Protein AF-A0A3B0YS66-F1 (afdb_monomer_lite)

Secondary structure (DSSP, 8-state):
-----HHHHHHTSEEEEEGGGTEEEEES---------GGGEEE-SS--S-TTEEEEETTT-PEEE-HHHHHHHHHTT--

Radius of gyration: 14.69 Å; chains: 1; bounding box: 34×21×41 Å

Structure (mmCIF, N/CA/C/O backbone):
data_AF-A0A3B0YS66-F1
#
_entry.id   AF-A0A3B0YS66-F1
#
loop_
_atom_site.group_PDB
_atom_site.id
_atom_site.type_symbol
_atom_site.label_atom_id
_atom_site.label_alt_id
_atom_site.label_comp_id
_atom_site.label_asym_id
_atom_site.label_entity_id
_atom_site.label_seq_id
_atom_site.pdbx_PDB_ins_code
_atom_site.Cartn_x
_atom_site.Cartn_y
_atom_site.Cartn_z
_atom_site.occupancy
_atom_site.B_iso_or_equiv
_atom_site.auth_seq_id
_atom_site.auth_comp_id
_atom_site.auth_asym_id
_atom_site.auth_atom_id
_atom_site.pdbx_PDB_model_num
ATOM 1 N N . ALA A 1 1 ? 11.430 1.815 -28.941 1.00 44.56 1 ALA A N 1
ATOM 2 C CA . ALA A 1 1 ? 11.667 1.345 -27.564 1.00 44.56 1 ALA A CA 1
ATOM 3 C C . ALA A 1 1 ? 11.524 2.546 -26.643 1.00 44.56 1 ALA A C 1
ATOM 5 O O . ALA A 1 1 ? 12.098 3.581 -26.957 1.00 44.56 1 ALA A O 1
ATOM 6 N N . VAL A 1 2 ? 10.702 2.464 -25.596 1.00 61.06 2 VAL A N 1
ATOM 7 C CA . VAL A 1 2 ? 10.616 3.534 -24.590 1.00 61.06 2 VAL A CA 1
ATOM 8 C C . VAL A 1 2 ? 11.910 3.486 -23.785 1.00 61.06 2 VAL A C 1
ATOM 10 O O . VAL A 1 2 ? 12.217 2.463 -23.181 1.00 61.06 2 VAL A O 1
ATOM 13 N N . GLN A 1 3 ? 12.701 4.554 -23.846 1.00 63.47 3 GLN A N 1
ATOM 14 C CA . GLN A 1 3 ? 13.951 4.658 -23.104 1.00 63.47 3 GLN A CA 1
ATOM 15 C C . GLN A 1 3 ? 13.610 5.199 -21.715 1.00 63.47 3 GLN A C 1
ATOM 17 O O . GLN A 1 3 ? 13.174 6.342 -21.583 1.00 63.47 3 GLN A O 1
ATOM 22 N N . LEU A 1 4 ? 13.713 4.346 -20.697 1.00 66.50 4 LEU A N 1
ATOM 23 C CA . LEU A 1 4 ? 13.490 4.740 -19.308 1.00 66.50 4 LEU A CA 1
ATOM 24 C C . LEU A 1 4 ? 14.654 5.636 -18.874 1.00 66.50 4 LEU A C 1
ATOM 26 O O . LEU A 1 4 ? 15.808 5.343 -19.190 1.00 66.50 4 LEU A O 1
ATOM 30 N N . SER A 1 5 ? 14.362 6.736 -18.180 1.00 78.88 5 SER A N 1
ATOM 31 C CA . SER A 1 5 ? 15.417 7.515 -17.533 1.00 78.88 5 SER A CA 1
ATOM 32 C C . SER A 1 5 ? 16.108 6.658 -16.470 1.00 78.88 5 SER A C 1
ATOM 34 O O . SER A 1 5 ? 15.477 5.780 -15.878 1.00 78.88 5 SER A O 1
ATOM 36 N N . GLU A 1 6 ? 17.389 6.923 -16.208 1.00 73.56 6 GLU A N 1
ATOM 37 C CA . GLU A 1 6 ? 18.173 6.193 -15.196 1.00 73.56 6 GLU A CA 1
ATOM 38 C C . GLU A 1 6 ? 17.474 6.183 -13.823 1.00 73.56 6 GLU A C 1
ATOM 40 O O . GLU A 1 6 ? 17.404 5.149 -13.171 1.00 73.56 6 GLU A O 1
ATOM 45 N N . ASP A 1 7 ? 16.820 7.288 -13.450 1.00 76.31 7 ASP A N 1
ATOM 46 C CA . ASP A 1 7 ? 16.054 7.401 -12.200 1.00 76.31 7 ASP A CA 1
ATOM 47 C C . ASP A 1 7 ? 14.838 6.452 -12.133 1.00 76.31 7 ASP A C 1
ATOM 49 O O . ASP A 1 7 ? 14.511 5.907 -11.078 1.00 76.31 7 ASP A O 1
ATOM 53 N N . ILE A 1 8 ? 14.161 6.201 -13.262 1.00 76.81 8 ILE A N 1
ATOM 54 C CA . ILE A 1 8 ? 13.063 5.224 -13.297 1.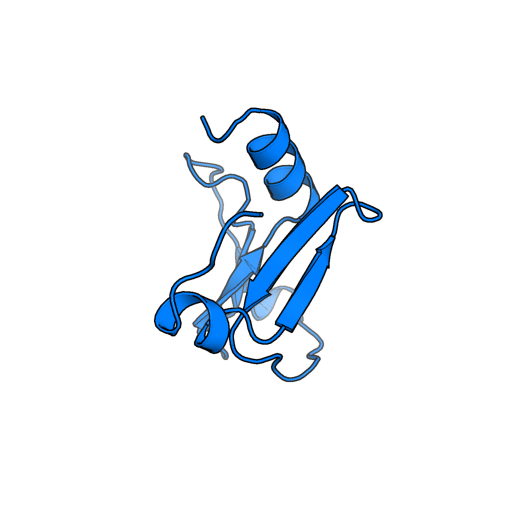00 76.81 8 ILE A CA 1
ATOM 55 C C . ILE A 1 8 ? 13.622 3.804 -13.253 1.00 76.81 8 ILE A C 1
ATOM 57 O O . ILE A 1 8 ? 13.030 2.957 -12.589 1.00 76.81 8 ILE A O 1
ATOM 61 N N . ALA A 1 9 ? 14.747 3.5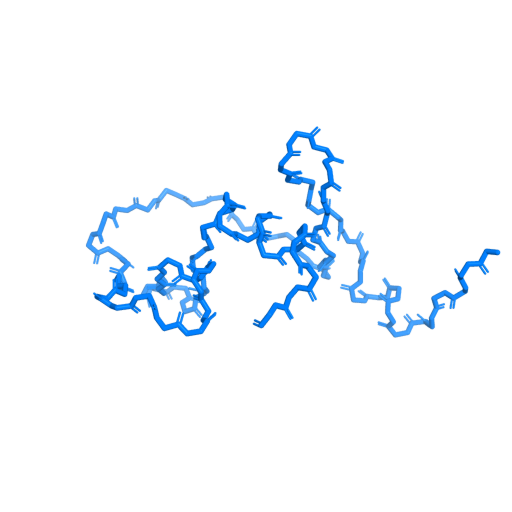41 -13.920 1.00 77.62 9 ALA A N 1
ATOM 62 C CA . ALA A 1 9 ? 15.381 2.226 -13.903 1.00 77.62 9 ALA A CA 1
ATOM 63 C C . ALA A 1 9 ? 15.753 1.800 -12.471 1.00 77.62 9 ALA A C 1
ATOM 65 O O . ALA A 1 9 ? 15.411 0.691 -12.060 1.00 77.62 9 ALA A O 1
ATOM 66 N N . ASP A 1 10 ? 16.325 2.709 -11.679 1.00 79.69 10 ASP A N 1
ATOM 67 C CA . ASP A 1 10 ? 16.664 2.449 -10.275 1.00 79.69 10 ASP A CA 1
ATOM 68 C C . ASP A 1 10 ? 15.420 2.212 -9.404 1.00 79.69 10 ASP A C 1
ATOM 70 O O . ASP A 1 10 ? 15.409 1.366 -8.504 1.00 79.69 10 ASP A O 1
ATOM 74 N N . ARG A 1 11 ? 14.325 2.930 -9.676 1.00 82.12 11 ARG A N 1
ATOM 75 C CA . ARG A 1 11 ? 13.064 2.792 -8.928 1.00 82.12 11 ARG A CA 1
ATOM 76 C C . ARG A 1 11 ? 12.190 1.621 -9.383 1.00 82.12 11 ARG A C 1
ATOM 78 O O . ARG A 1 11 ? 11.250 1.279 -8.666 1.00 82.12 11 ARG A O 1
ATOM 85 N N . ALA A 1 12 ? 12.490 1.019 -10.530 1.00 86.12 12 ALA A N 1
ATOM 86 C CA . ALA A 1 12 ? 11.752 -0.081 -11.148 1.00 86.12 12 ALA A CA 1
ATOM 87 C C . ALA A 1 12 ? 12.571 -1.383 -11.215 1.00 86.12 12 ALA A C 1
ATOM 89 O O . ALA A 1 12 ? 12.347 -2.211 -12.097 1.00 86.12 12 ALA A O 1
ATOM 90 N N . ALA A 1 13 ? 13.508 -1.575 -10.281 1.00 88.81 13 ALA A N 1
ATOM 91 C CA . ALA A 1 13 ? 14.378 -2.751 -10.217 1.00 88.81 13 ALA A CA 1
ATOM 92 C C . ALA A 1 13 ? 13.620 -4.095 -10.153 1.00 88.81 13 ALA A C 1
ATOM 94 O O . ALA A 1 13 ? 14.150 -5.129 -10.562 1.00 88.81 13 ALA A O 1
ATOM 95 N N . HIS A 1 14 ? 12.380 -4.093 -9.655 1.00 92.38 14 HIS A N 1
ATOM 96 C CA . HIS A 1 14 ? 11.521 -5.268 -9.567 1.00 92.38 14 HIS A CA 1
ATOM 97 C C . HIS A 1 14 ? 10.130 -4.998 -10.140 1.00 92.38 14 HIS A C 1
ATOM 99 O O . HIS A 1 14 ? 9.586 -3.903 -9.999 1.00 92.38 14 HIS A O 1
ATOM 105 N N . LEU A 1 15 ? 9.534 -6.036 -10.734 1.00 93.12 15 LEU A N 1
ATOM 106 C CA . LEU A 1 15 ? 8.158 -6.036 -11.223 1.00 93.12 15 LEU A CA 1
ATOM 107 C C . LEU A 1 15 ? 7.352 -7.103 -10.481 1.00 93.12 15 LEU A C 1
ATOM 109 O O . LEU A 1 15 ? 7.678 -8.289 -10.543 1.00 93.12 15 LEU A O 1
ATOM 113 N N . VAL A 1 16 ? 6.292 -6.684 -9.793 1.00 93.56 16 VAL A N 1
ATOM 114 C CA . VAL A 1 16 ? 5.312 -7.582 -9.173 1.00 93.56 16 VAL A CA 1
ATOM 115 C C . VAL A 1 16 ? 4.147 -7.747 -10.135 1.00 93.56 16 VAL A C 1
ATOM 117 O O . VAL A 1 16 ? 3.400 -6.800 -10.378 1.00 93.56 16 VAL A O 1
ATOM 120 N N . VAL A 1 17 ? 4.016 -8.944 -10.697 1.00 94.00 17 VAL A N 1
ATOM 121 C CA . VAL A 1 17 ? 2.973 -9.280 -11.669 1.00 94.00 17 VAL A CA 1
ATOM 122 C C . VAL A 1 17 ? 1.667 -9.594 -10.938 1.00 94.00 17 VAL A C 1
ATOM 124 O O . VAL A 1 17 ? 1.664 -10.373 -9.986 1.00 94.00 17 VAL A O 1
ATOM 127 N N . ILE A 1 18 ? 0.569 -8.990 -11.387 1.00 93.81 18 ILE A N 1
ATOM 128 C CA . ILE A 1 18 ? -0.777 -9.133 -10.812 1.00 93.81 18 ILE A CA 1
ATOM 129 C C . ILE A 1 18 ? -1.805 -9.398 -11.923 1.00 93.81 18 ILE A C 1
ATOM 131 O O . ILE A 1 18 ? -1.473 -9.291 -13.107 1.00 93.81 18 ILE A O 1
ATOM 135 N N . ASP A 1 19 ? -3.045 -9.730 -11.543 1.00 93.06 19 ASP A N 1
ATOM 136 C CA . ASP A 1 19 ? -4.171 -9.939 -12.473 1.00 93.06 19 ASP A CA 1
ATOM 137 C C . ASP A 1 19 ? -3.826 -10.916 -13.613 1.00 93.06 19 ASP A C 1
ATOM 139 O O . ASP A 1 19 ? -3.857 -10.578 -14.796 1.00 93.06 19 ASP A O 1
ATOM 143 N N . GLU A 1 20 ? -3.362 -12.113 -13.240 1.00 91.69 20 GLU A N 1
ATOM 144 C CA . GLU A 1 20 ? -2.999 -13.191 -14.178 1.00 91.69 20 GLU A CA 1
ATOM 145 C C . GLU A 1 20 ? -1.989 -12.784 -15.273 1.00 91.69 20 GLU A C 1
ATOM 147 O O . GLU A 1 20 ? -1.958 -13.359 -16.360 1.00 91.69 20 GLU A O 1
ATOM 152 N N . GLY A 1 21 ? -1.131 -11.796 -14.999 1.00 91.62 21 GLY A N 1
ATOM 153 C CA . GLY A 1 21 ? -0.124 -11.336 -15.959 1.00 91.62 21 GLY A CA 1
ATOM 154 C C . GLY A 1 21 ? -0.510 -10.093 -16.749 1.00 91.62 21 GLY A C 1
ATOM 155 O O . GLY A 1 21 ? 0.294 -9.620 -17.552 1.00 91.62 21 GLY A O 1
ATOM 156 N N . ARG A 1 22 ? -1.704 -9.540 -16.531 1.00 91.31 22 ARG A N 1
ATOM 157 C CA . ARG A 1 22 ? -2.178 -8.363 -17.266 1.00 91.31 22 ARG A CA 1
ATOM 158 C C . ARG A 1 22 ? -1.476 -7.079 -16.844 1.00 91.31 22 ARG A C 1
ATOM 160 O O . ARG A 1 22 ? -1.227 -6.217 -17.685 1.00 91.31 22 ARG A O 1
ATOM 167 N N . TRP A 1 23 ? -1.143 -6.960 -15.561 1.00 93.19 23 TRP A N 1
ATOM 168 C CA . TRP A 1 23 ? -0.541 -5.757 -14.992 1.00 93.19 23 TRP A CA 1
ATOM 169 C C . TRP A 1 23 ? 0.712 -6.082 -14.184 1.00 93.19 23 TRP A C 1
ATOM 171 O O . TRP A 1 23 ? 0.911 -7.198 -13.703 1.00 93.19 23 TRP A O 1
ATOM 181 N N . SER A 1 24 ? 1.590 -5.090 -14.034 1.00 93.00 24 SER A N 1
ATOM 182 C CA . SER A 1 24 ? 2.788 -5.198 -13.202 1.00 93.00 24 SER A CA 1
ATOM 183 C C . SER A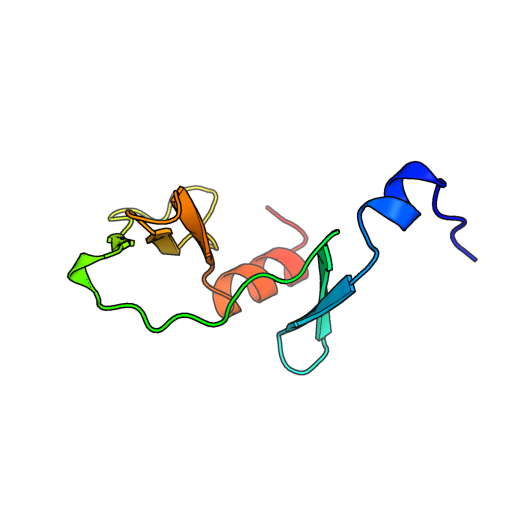 1 24 ? 3.027 -3.916 -12.417 1.00 93.00 24 SER A C 1
ATOM 185 O O . SER A 1 24 ? 2.937 -2.816 -12.963 1.00 93.00 24 SER A O 1
ATOM 187 N N . LEU A 1 25 ? 3.368 -4.062 -11.139 1.00 91.94 25 LEU A N 1
ATOM 188 C CA . LEU A 1 25 ? 3.768 -2.965 -10.266 1.00 91.94 25 LEU A CA 1
ATOM 189 C C . LEU A 1 25 ? 5.291 -2.899 -10.211 1.00 91.94 25 LEU A C 1
ATOM 191 O O . LEU A 1 25 ? 5.939 -3.856 -9.788 1.00 91.94 25 LEU A O 1
ATOM 195 N N . ALA A 1 26 ? 5.856 -1.768 -10.623 1.00 92.94 26 ALA A N 1
ATOM 196 C CA . ALA A 1 26 ? 7.284 -1.517 -10.508 1.00 92.94 26 ALA A CA 1
ATOM 197 C C . ALA A 1 26 ? 7.649 -1.030 -9.101 1.00 92.94 26 ALA A C 1
ATOM 199 O O . ALA A 1 26 ? 7.001 -0.129 -8.561 1.00 92.94 26 ALA A O 1
ATOM 200 N N . CYS A 1 27 ? 8.698 -1.600 -8.514 1.00 92.44 27 CYS A N 1
ATOM 201 C CA . CYS A 1 27 ? 9.234 -1.159 -7.233 1.00 92.44 27 CYS A CA 1
ATOM 202 C C . CYS A 1 27 ? 10.759 -1.293 -7.165 1.00 92.44 27 CYS A C 1
ATOM 204 O O . CYS A 1 27 ? 11.381 -2.054 -7.903 1.00 92.44 27 CYS A O 1
ATOM 206 N N . SER A 1 28 ? 11.365 -0.553 -6.237 1.00 92.69 28 SER A N 1
ATOM 207 C CA . SER A 1 28 ? 12.812 -0.582 -6.010 1.00 92.69 28 SER A CA 1
ATOM 208 C C . SER A 1 28 ? 13.254 -1.758 -5.142 1.00 92.69 28 SER A C 1
ATOM 210 O O . SER A 1 28 ? 14.413 -2.154 -5.188 1.00 92.69 28 SER A O 1
ATOM 212 N N . LYS A 1 29 ? 12.351 -2.312 -4.322 1.00 91.19 29 LYS A N 1
ATOM 213 C CA . LYS A 1 29 ? 12.644 -3.418 -3.408 1.00 91.19 29 LYS A CA 1
ATOM 214 C C . LYS A 1 29 ? 11.383 -4.211 -3.069 1.00 91.19 29 LYS A C 1
ATOM 216 O O . LYS A 1 29 ? 10.314 -3.631 -2.884 1.00 91.19 29 LYS A O 1
ATOM 221 N N . ILE A 1 30 ? 11.542 -5.523 -2.911 1.00 92.50 30 ILE A N 1
ATOM 222 C CA . ILE A 1 30 ? 10.532 -6.420 -2.338 1.00 92.50 30 ILE A CA 1
ATOM 223 C C . ILE A 1 30 ? 10.848 -6.615 -0.847 1.00 92.50 30 ILE A C 1
ATOM 225 O O . ILE A 1 30 ? 11.997 -6.862 -0.476 1.00 92.50 30 ILE A O 1
ATOM 229 N N . GLY A 1 31 ? 9.841 -6.414 0.005 1.00 90.75 31 GLY A N 1
ATOM 230 C CA . GLY A 1 31 ? 9.945 -6.605 1.454 1.00 90.75 31 GLY A CA 1
ATOM 231 C C . GLY A 1 31 ? 9.681 -8.048 1.887 1.00 90.75 31 GLY A C 1
ATOM 232 O O . GLY A 1 31 ? 9.611 -8.956 1.063 1.00 90.75 31 GLY A O 1
ATOM 233 N N . ASP A 1 32 ? 9.503 -8.239 3.191 1.00 90.62 32 ASP A N 1
ATOM 234 C CA . ASP A 1 32 ? 9.203 -9.550 3.761 1.00 90.62 32 ASP A CA 1
ATOM 235 C C . ASP A 1 32 ? 7.751 -9.967 3.497 1.00 90.62 32 ASP A C 1
ATOM 237 O O . ASP A 1 32 ? 6.834 -9.139 3.491 1.00 90.62 32 ASP A O 1
ATOM 241 N N . VAL A 1 33 ? 7.537 -11.274 3.341 1.00 93.06 33 VAL A N 1
ATOM 242 C CA . VAL A 1 33 ? 6.195 -11.862 3.365 1.00 93.06 33 VAL A CA 1
ATOM 243 C C . VAL A 1 33 ? 5.744 -11.941 4.817 1.00 93.06 33 VAL A C 1
ATOM 245 O O . VAL A 1 33 ? 6.431 -12.522 5.657 1.00 93.06 33 VAL A O 1
ATOM 248 N N . ILE A 1 34 ? 4.589 -11.351 5.111 1.00 92.69 34 ILE A N 1
ATOM 249 C CA . ILE A 1 34 ? 4.011 -11.334 6.452 1.00 92.69 34 ILE A CA 1
ATOM 250 C C . ILE A 1 34 ? 2.583 -11.863 6.415 1.00 92.69 34 ILE A C 1
ATOM 252 O O . ILE A 1 34 ? 1.830 -11.581 5.484 1.00 92.69 34 ILE A O 1
ATOM 256 N N . GLU A 1 35 ? 2.213 -12.603 7.452 1.00 95.44 35 GLU A N 1
ATOM 257 C CA . GLU A 1 35 ? 0.823 -12.951 7.725 1.00 95.44 35 GLU A CA 1
ATOM 258 C C . GLU A 1 35 ? 0.169 -11.812 8.514 1.00 95.44 35 GLU A C 1
ATOM 260 O O . GLU A 1 35 ? 0.794 -11.218 9.401 1.00 95.44 35 GLU A O 1
ATOM 265 N N . LEU A 1 36 ? -1.065 -11.465 8.148 1.00 95.44 36 LEU A N 1
ATOM 266 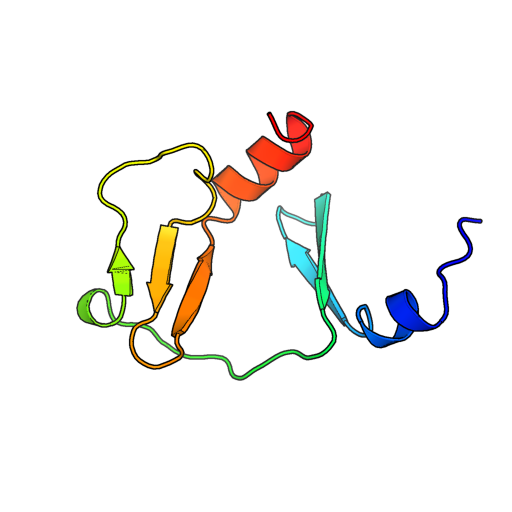C CA . LEU A 1 36 ? -1.808 -10.358 8.738 1.00 95.44 36 LEU A CA 1
ATOM 267 C C . LEU A 1 36 ? -3.130 -10.851 9.313 1.00 95.44 36 LEU A C 1
ATOM 269 O O . LEU A 1 36 ? -3.949 -11.432 8.608 1.00 95.44 36 LEU A O 1
ATOM 273 N N . GLU A 1 37 ? -3.365 -10.515 10.574 1.00 97.06 37 GLU A N 1
ATOM 274 C CA . GLU A 1 37 ? -4.657 -10.669 11.230 1.00 97.06 37 GLU A CA 1
ATOM 275 C C . GLU A 1 37 ? -5.556 -9.457 10.936 1.00 97.06 37 GLU A C 1
ATOM 277 O O . GLU A 1 37 ? -5.061 -8.323 10.886 1.00 97.06 37 GLU A O 1
ATOM 282 N N . PRO A 1 38 ? -6.890 -9.618 10.841 1.00 95.88 38 PRO A N 1
ATOM 283 C CA . PRO A 1 38 ? -7.798 -8.509 10.539 1.00 95.88 38 PRO A CA 1
ATOM 284 C C . PRO A 1 38 ? -7.663 -7.306 11.484 1.00 95.88 38 PRO A C 1
ATOM 286 O O . PRO A 1 38 ? -7.807 -6.164 11.052 1.00 95.88 38 PRO A O 1
ATOM 289 N N . GLY A 1 39 ? -7.346 -7.537 12.763 1.00 97.25 39 GLY A N 1
ATOM 290 C CA . GLY A 1 39 ? -7.136 -6.475 13.754 1.00 97.25 39 GLY A CA 1
ATOM 291 C C . GLY A 1 39 ? -5.849 -5.660 13.560 1.00 97.25 39 GLY A C 1
ATOM 292 O O . GLY A 1 39 ? -5.699 -4.599 14.162 1.00 97.25 39 GLY A O 1
ATOM 293 N N . GLN A 1 40 ? -4.920 -6.123 12.720 1.00 97.44 40 GLN A N 1
ATOM 294 C CA . GLN A 1 40 ? -3.669 -5.423 12.400 1.00 97.44 40 GLN A CA 1
ATOM 295 C C . GLN A 1 40 ? -3.827 -4.429 11.246 1.00 97.44 40 GLN A C 1
ATOM 297 O O . GLN A 1 40 ? -2.877 -3.721 10.900 1.00 97.44 40 GLN A O 1
ATOM 302 N N . VAL A 1 41 ? -5.020 -4.355 10.658 1.00 97.25 41 VAL A N 1
ATOM 303 C CA . VAL A 1 41 ? -5.326 -3.491 9.527 1.00 97.25 41 VAL A CA 1
ATOM 304 C C . VAL A 1 41 ? -6.375 -2.472 9.945 1.00 97.25 41 VAL A C 1
ATOM 306 O O . VAL A 1 41 ? -7.455 -2.797 10.438 1.00 97.25 41 VAL A O 1
ATOM 309 N N . LYS A 1 42 ? -6.077 -1.199 9.698 1.00 95.62 42 LYS A N 1
ATOM 310 C CA . LYS A 1 42 ? -7.086 -0.147 9.716 1.00 95.62 42 LYS A CA 1
ATOM 311 C C . LYS A 1 42 ? -7.845 -0.192 8.393 1.00 95.62 42 LYS A C 1
ATOM 313 O O . LYS A 1 42 ? -7.420 0.414 7.406 1.00 95.62 42 LYS A O 1
ATOM 318 N N . TRP A 1 43 ? -8.945 -0.935 8.381 1.00 94.88 43 TRP A N 1
ATOM 319 C CA . TRP A 1 43 ? -9.827 -1.059 7.222 1.00 94.88 43 TRP A CA 1
ATOM 320 C C . TRP A 1 43 ? -10.515 0.262 6.900 1.00 94.88 43 TRP A C 1
ATOM 322 O O . TRP A 1 43 ? -10.838 1.059 7.788 1.00 94.88 43 TRP A O 1
ATOM 332 N N . ARG A 1 44 ? -10.751 0.503 5.612 1.00 92.00 44 ARG A N 1
ATOM 333 C CA . ARG A 1 44 ? -11.528 1.662 5.182 1.00 92.00 44 ARG A CA 1
ATOM 334 C C . ARG A 1 44 ? -13.014 1.346 5.219 1.00 92.00 44 ARG A C 1
ATOM 336 O O . ARG A 1 44 ? -13.459 0.326 4.718 1.00 92.00 44 ARG A O 1
ATOM 343 N N . THR A 1 45 ? -13.782 2.262 5.797 1.00 83.00 45 THR A N 1
ATOM 344 C CA . THR A 1 45 ? -15.242 2.153 5.910 1.00 83.00 45 THR A CA 1
ATOM 345 C C . THR A 1 45 ? -15.979 2.733 4.704 1.00 83.00 45 THR A C 1
ATOM 347 O O . THR A 1 45 ? -17.135 2.395 4.480 1.00 83.00 45 THR A O 1
ATOM 350 N N . SER A 1 46 ? -15.328 3.593 3.911 1.00 78.62 46 SER A N 1
ATOM 351 C CA . SER A 1 46 ? -15.887 4.132 2.671 1.00 78.62 46 SER A CA 1
ATOM 352 C C . SER A 1 46 ? -14.894 4.060 1.510 1.00 78.62 46 SER A C 1
ATOM 354 O O . SER A 1 46 ? -13.757 4.560 1.565 1.00 78.62 46 SER A O 1
ATOM 356 N N . ALA A 1 47 ? -15.358 3.455 0.418 1.00 69.00 47 ALA A N 1
ATOM 357 C CA . ALA A 1 47 ? -14.682 3.442 -0.868 1.00 69.00 47 ALA A CA 1
ATOM 358 C C . ALA A 1 47 ? -14.828 4.826 -1.529 1.00 69.00 47 ALA A C 1
ATOM 360 O O . ALA A 1 47 ? -15.679 5.063 -2.376 1.00 69.00 47 ALA A O 1
ATOM 361 N N . GLY A 1 48 ? -14.024 5.791 -1.074 1.00 77.88 48 GLY A N 1
ATOM 362 C CA . GLY A 1 48 ? -13.799 7.048 -1.795 1.00 77.88 48 GLY A CA 1
ATOM 363 C C . GLY A 1 48 ? -13.046 6.819 -3.115 1.00 77.88 48 GLY A C 1
ATOM 364 O O . GLY A 1 48 ? -12.910 5.691 -3.573 1.00 77.88 48 GLY A O 1
ATOM 365 N N . LYS A 1 49 ? -12.457 7.876 -3.689 1.00 80.44 49 LYS A N 1
ATOM 366 C CA . LYS A 1 49 ? -11.790 7.829 -5.011 1.00 80.44 49 LYS A CA 1
ATOM 367 C C . LYS A 1 49 ? -10.768 6.690 -5.194 1.00 80.44 49 LYS A C 1
ATOM 369 O O . LYS A 1 49 ? -10.665 6.118 -6.266 1.00 80.44 49 LYS A O 1
ATOM 374 N N . ARG A 1 50 ? -10.032 6.321 -4.142 1.00 88.50 50 ARG A N 1
ATOM 375 C CA . ARG A 1 50 ? -9.026 5.244 -4.181 1.00 88.50 50 ARG A CA 1
ATOM 376 C C . ARG A 1 50 ? -9.644 3.898 -3.813 1.00 88.50 50 ARG A C 1
ATOM 378 O O . ARG A 1 50 ? -9.364 3.406 -2.725 1.00 88.50 50 ARG A O 1
ATOM 385 N N . ARG A 1 51 ? -10.544 3.338 -4.621 1.00 90.50 51 ARG A N 1
ATOM 386 C CA . ARG A 1 51 ? -11.208 2.065 -4.268 1.00 90.50 51 ARG A CA 1
ATOM 387 C C . ARG A 1 51 ? -10.199 0.912 -4.091 1.00 90.50 51 ARG A C 1
ATOM 389 O O . ARG A 1 51 ? -10.353 0.136 -3.163 1.00 90.50 51 ARG A O 1
ATOM 396 N N . TRP A 1 52 ? -9.086 0.934 -4.829 1.00 92.94 52 TRP A N 1
ATOM 397 C CA . TRP A 1 52 ? -7.949 0.004 -4.703 1.00 92.94 52 TRP A CA 1
ATOM 398 C C . TRP A 1 52 ? -7.223 -0.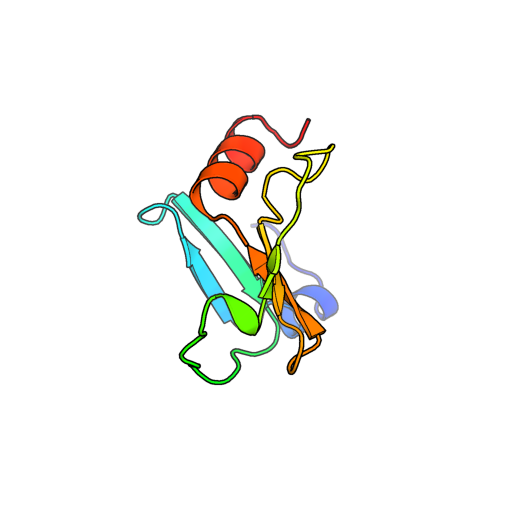005 -3.345 1.00 92.94 52 TRP A C 1
ATOM 400 O O . TRP A 1 52 ? -6.382 -0.863 -3.097 1.00 92.94 52 TRP A O 1
ATOM 410 N N . LEU A 1 53 ? -7.469 0.965 -2.459 1.00 94.44 53 LEU A N 1
ATOM 411 C CA . LEU A 1 53 ? -6.863 0.994 -1.126 1.00 94.44 53 LEU A CA 1
ATOM 412 C C . LEU A 1 53 ? -7.830 0.349 -0.128 1.00 94.44 53 LEU A C 1
ATOM 414 O O . LEU A 1 53 ? -8.722 1.036 0.376 1.00 94.44 53 LEU A O 1
ATOM 418 N N . ALA A 1 54 ? -7.622 -0.930 0.184 1.00 94.38 54 ALA A N 1
ATOM 419 C CA . ALA A 1 54 ? -8.434 -1.691 1.136 1.00 94.38 54 ALA A CA 1
ATOM 420 C C . ALA A 1 54 ? -8.255 -1.194 2.582 1.00 94.38 54 ALA A C 1
ATOM 422 O O . ALA A 1 54 ? -9.209 -1.081 3.358 1.00 94.38 54 ALA A O 1
ATOM 423 N N . GLY A 1 55 ? -7.022 -0.841 2.951 1.00 95.31 55 GLY A N 1
ATOM 424 C CA . GLY A 1 55 ? -6.704 -0.416 4.309 1.00 95.31 55 GLY A CA 1
ATOM 425 C C . GLY A 1 55 ? -5.258 0.019 4.498 1.00 95.31 55 GLY A C 1
ATOM 426 O O . GLY A 1 55 ? -4.493 0.183 3.548 1.00 95.31 55 GLY A O 1
ATOM 427 N N . THR A 1 56 ? -4.876 0.224 5.753 1.00 95.81 56 THR A N 1
ATOM 428 C CA . THR A 1 56 ? -3.493 0.522 6.143 1.00 95.81 56 THR A CA 1
ATOM 429 C C . THR A 1 56 ? -3.059 -0.451 7.223 1.00 95.81 56 THR A C 1
ATOM 431 O O . THR A 1 56 ? -3.729 -0.574 8.250 1.00 95.81 56 THR A O 1
ATOM 434 N N . VAL A 1 57 ? -1.940 -1.135 7.003 1.00 96.44 57 VAL A N 1
ATOM 435 C CA . VAL A 1 57 ? -1.368 -2.056 7.985 1.00 96.44 57 VAL A CA 1
ATOM 436 C C . VAL A 1 57 ? -0.743 -1.241 9.111 1.00 96.44 57 VAL A C 1
ATOM 438 O O . VAL A 1 57 ? 0.129 -0.405 8.879 1.00 96.44 57 VAL A O 1
ATOM 441 N N . ILE A 1 58 ? -1.198 -1.465 10.341 1.00 95.62 58 ILE A N 1
ATOM 442 C CA . ILE A 1 58 ? -0.906 -0.583 11.476 1.00 95.62 58 ILE A CA 1
ATOM 443 C C . ILE A 1 58 ? 0.562 -0.685 11.895 1.00 95.62 58 ILE A C 1
ATOM 445 O O . ILE A 1 58 ? 1.180 0.316 12.220 1.00 95.62 58 ILE A O 1
ATOM 449 N N . LYS A 1 59 ? 1.167 -1.872 11.898 1.00 94.62 59 LYS A N 1
ATOM 450 C CA . LYS A 1 59 ? 2.555 -1.991 12.371 1.00 94.62 59 LYS A CA 1
ATOM 451 C C . LYS A 1 59 ? 3.564 -1.482 11.333 1.00 94.62 59 LYS A C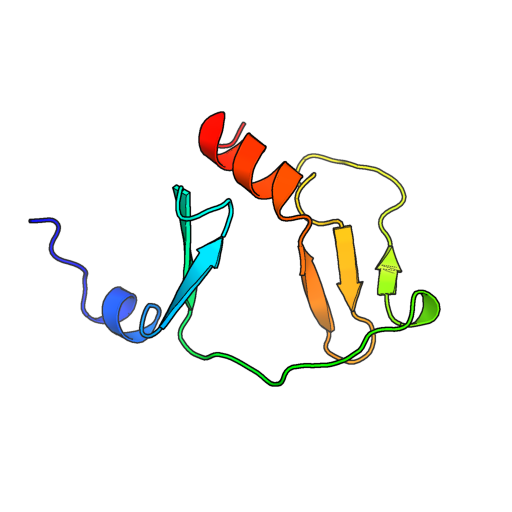 1
ATOM 453 O O . LYS A 1 59 ? 4.521 -0.808 11.693 1.00 94.62 59 LYS A O 1
ATOM 458 N N . GLN A 1 60 ? 3.348 -1.800 10.059 1.00 92.38 60 GLN A N 1
ATOM 459 C CA . GLN A 1 60 ? 4.269 -1.504 8.958 1.00 92.38 60 GLN A CA 1
ATOM 460 C C . GLN A 1 60 ? 3.998 -0.151 8.297 1.00 92.38 60 GLN A C 1
ATOM 462 O O . GLN A 1 60 ? 4.829 0.321 7.527 1.00 92.38 60 GLN A O 1
ATOM 467 N N . MET A 1 61 ? 2.847 0.469 8.580 1.00 92.81 61 MET A N 1
ATOM 468 C CA . MET A 1 61 ? 2.421 1.739 7.985 1.00 92.81 61 MET A CA 1
ATOM 469 C C . MET A 1 61 ? 2.360 1.691 6.451 1.00 92.81 61 MET A C 1
ATOM 471 O O . MET A 1 61 ? 2.524 2.706 5.776 1.00 92.81 61 MET A O 1
ATOM 475 N N . CYS A 1 62 ? 2.107 0.506 5.891 1.00 92.81 62 CYS A N 1
ATOM 476 C CA . CYS A 1 62 ? 1.972 0.300 4.456 1.00 92.81 62 CYS A CA 1
ATOM 477 C C . CYS A 1 62 ? 0.500 0.235 4.034 1.00 92.81 62 CYS A C 1
ATOM 479 O O . CYS A 1 62 ? -0.395 -0.111 4.811 1.00 92.81 62 CYS A O 1
ATOM 481 N N . ALA A 1 63 ? 0.250 0.598 2.778 1.00 94.31 63 ALA A N 1
ATOM 482 C CA . ALA A 1 63 ? -1.054 0.438 2.156 1.00 94.31 63 ALA A CA 1
ATOM 483 C C . ALA A 1 63 ? -1.334 -1.048 1.904 1.00 94.31 63 ALA A C 1
ATOM 485 O O . ALA A 1 63 ? -0.499 -1.744 1.329 1.00 94.31 63 ALA A O 1
ATOM 486 N N . LEU A 1 64 ? -2.522 -1.505 2.297 1.00 95.44 64 LEU A N 1
ATOM 487 C CA . LEU A 1 64 ? -3.068 -2.781 1.858 1.00 95.44 64 LEU A CA 1
ATOM 488 C C . LEU A 1 64 ? -3.896 -2.530 0.597 1.00 95.44 64 LEU A C 1
ATOM 490 O O . LEU A 1 64 ? -4.830 -1.721 0.622 1.00 95.44 64 LEU A O 1
ATOM 494 N N . LEU A 1 65 ? -3.522 -3.191 -0.494 1.00 94.75 65 LEU A N 1
ATOM 495 C CA . LEU A 1 65 ? -4.133 -3.009 -1.805 1.00 94.75 65 LEU A CA 1
ATOM 496 C C . LEU A 1 65 ? -5.200 -4.078 -2.054 1.00 94.75 65 LEU A C 1
ATOM 498 O O . LEU A 1 65 ? -4.972 -5.252 -1.775 1.00 94.75 65 LEU A O 1
ATOM 502 N N . ASP A 1 66 ? -6.334 -3.655 -2.602 1.00 94.12 66 ASP A N 1
ATOM 503 C CA . ASP A 1 66 ? -7.301 -4.526 -3.267 1.00 94.12 66 ASP A CA 1
ATOM 504 C C . ASP A 1 66 ? -6.867 -4.655 -4.733 1.00 94.12 66 ASP A C 1
ATOM 506 O O . ASP A 1 66 ? -6.898 -3.674 -5.483 1.00 94.12 66 ASP A O 1
ATOM 510 N N . ILE A 1 67 ? -6.356 -5.830 -5.104 1.00 94.00 67 ILE A N 1
ATOM 511 C CA . ILE A 1 67 ? -5.744 -6.062 -6.418 1.00 94.00 67 ILE A CA 1
ATOM 512 C C . ILE A 1 67 ? -6.793 -6.107 -7.528 1.00 94.00 67 ILE A C 1
ATOM 514 O O . ILE A 1 67 ? -6.525 -5.593 -8.614 1.00 94.00 67 ILE A O 1
ATOM 518 N N . ASP A 1 68 ? -7.981 -6.642 -7.251 1.00 92.81 68 ASP A N 1
ATOM 519 C CA . ASP A 1 68 ? -9.054 -6.759 -8.240 1.00 92.81 68 ASP A CA 1
ATOM 520 C C . ASP A 1 68 ? -9.585 -5.368 -8.599 1.00 92.81 68 ASP A C 1
ATOM 522 O O . ASP A 1 68 ? -9.674 -4.991 -9.770 1.00 92.81 68 ASP A O 1
ATOM 526 N N . GLU A 1 69 ? -9.844 -4.543 -7.585 1.00 93.44 69 GLU A N 1
ATOM 527 C CA . GLU A 1 69 ? -10.274 -3.163 -7.792 1.00 93.44 69 GLU A CA 1
ATOM 528 C C . GLU A 1 69 ? -9.165 -2.304 -8.422 1.00 93.44 69 GLU A C 1
ATOM 530 O O . GLU A 1 69 ? -9.447 -1.431 -9.245 1.00 93.44 69 GLU A O 1
ATOM 535 N N . LEU A 1 70 ? -7.893 -2.550 -8.087 1.00 93.69 70 LEU A N 1
ATOM 536 C CA . LEU A 1 70 ? -6.768 -1.883 -8.746 1.00 93.69 70 LEU A CA 1
ATOM 537 C C . LEU A 1 70 ? -6.698 -2.232 -10.235 1.00 93.69 70 LEU A C 1
ATOM 539 O O . LEU A 1 70 ? -6.564 -1.328 -11.061 1.00 93.69 70 LEU A O 1
ATOM 543 N N . ALA A 1 71 ? -6.803 -3.514 -10.584 1.00 93.12 71 ALA A N 1
ATOM 544 C CA . ALA A 1 71 ? -6.767 -3.978 -11.966 1.00 93.12 71 ALA A CA 1
ATOM 545 C C . ALA A 1 71 ? -7.932 -3.404 -12.783 1.00 93.12 71 ALA A C 1
ATOM 547 O O . ALA A 1 71 ? -7.721 -2.937 -13.906 1.00 93.12 71 ALA A O 1
ATOM 548 N N . GLN A 1 72 ? -9.131 -3.349 -12.193 1.00 92.00 72 GLN A N 1
ATOM 549 C CA . GLN A 1 72 ? -10.296 -2.722 -12.813 1.00 92.00 72 GLN A CA 1
ATOM 550 C C . GLN A 1 72 ? -10.056 -1.230 -13.076 1.00 92.00 72 GLN A C 1
ATOM 552 O O . GLN A 1 72 ? -10.282 -0.756 -14.186 1.00 92.00 72 GLN A O 1
ATOM 557 N N . GLN A 1 73 ? -9.522 -0.485 -12.102 1.00 91.19 73 GLN A N 1
ATOM 558 C CA . GLN A 1 73 ? -9.224 0.936 -12.308 1.00 91.19 73 GLN A CA 1
ATOM 559 C C . GLN A 1 73 ? -8.144 1.189 -13.359 1.00 91.19 73 GLN A C 1
ATOM 561 O O . GLN A 1 73 ? -8.225 2.183 -14.080 1.00 91.19 73 GLN A O 1
ATOM 566 N N . LEU A 1 74 ? -7.137 0.320 -13.454 1.00 91.12 74 LEU A N 1
ATOM 567 C CA . LEU A 1 74 ? -6.119 0.409 -14.502 1.00 91.12 74 LEU A CA 1
ATOM 568 C C . LEU A 1 74 ? -6.723 0.138 -15.885 1.00 91.12 74 LEU A C 1
ATOM 570 O O . LEU A 1 74 ? -6.417 0.863 -16.831 1.00 91.12 74 LEU A O 1
ATOM 574 N N . ALA A 1 75 ? -7.618 -0.849 -15.994 1.00 89.44 75 ALA A N 1
ATOM 575 C CA . ALA A 1 75 ? -8.343 -1.146 -17.228 1.00 89.44 75 ALA A CA 1
ATOM 576 C C . ALA A 1 75 ? -9.262 0.009 -17.662 1.00 89.44 75 ALA A C 1
ATOM 578 O O . ALA A 1 75 ? -9.336 0.316 -18.851 1.00 89.44 75 ALA A O 1
ATOM 579 N N . ASP A 1 76 ? -9.886 0.693 -16.703 1.00 89.31 76 ASP A N 1
ATOM 580 C CA . ASP A 1 76 ? -10.760 1.845 -16.949 1.00 89.31 76 ASP A CA 1
ATOM 581 C C . ASP A 1 76 ? -9.984 3.153 -17.223 1.00 89.31 76 ASP A C 1
ATOM 583 O O . ASP A 1 76 ? -10.591 4.190 -17.495 1.00 89.31 76 ASP A O 1
ATOM 587 N N . GLY A 1 77 ? -8.644 3.126 -17.177 1.00 79.38 77 GLY A N 1
ATOM 588 C CA . GLY A 1 77 ? -7.784 4.276 -17.484 1.00 79.38 77 GLY A CA 1
ATOM 589 C C . GLY A 1 77 ? -7.570 5.263 -16.329 1.00 79.38 77 GLY A C 1
ATOM 590 O O . GLY A 1 77 ? -7.202 6.406 -16.583 1.00 79.38 77 GLY A O 1
ATOM 591 N N . MET A 1 78 ? -7.762 4.824 -15.079 1.00 63.38 78 MET A N 1
ATOM 592 C CA . MET A 1 78 ? -7.736 5.626 -13.844 1.00 63.38 78 MET A CA 1
ATOM 593 C C . MET A 1 78 ? -8.671 6.851 -13.888 1.00 63.38 78 MET A C 1
ATOM 595 O O . MET A 1 78 ? -8.244 7.967 -14.183 1.00 63.38 78 MET A O 1
ATOM 599 N N . ALA A 1 79 ? -9.947 6.632 -13.561 1.00 47.31 79 ALA A N 1
ATOM 600 C CA . ALA A 1 79 ? -10.964 7.679 -13.395 1.00 47.31 79 ALA A CA 1
ATOM 601 C C . ALA A 1 79 ? -10.803 8.513 -12.104 1.00 47.31 79 ALA A C 1
ATOM 603 O O . ALA A 1 79 ? -10.449 7.940 -11.045 1.00 47.31 79 ALA A O 1
#

pLDDT: mean 87.97, std 10.86, range [44.56, 97.44]

Sequence (79 aa):
AVQLSEDIADRAAHLVVIDEGRWSLACSKIGDVIELEPGQVKWRTSAGKRRWLAGTVIKQMCALLDIDELAQQLADGMA

Organism: NCBI:txid652676

Foldseek 3Di:
DPDDDPVVCQQQVDWDAADVRPDTDGGNDDDDDDDDDPVQWAADPDCDLPVQFGTARNPVRDTDGDRVVVVVCVVVVND